Protein AF-A0A9X8DNE3-F1 (afdb_monomer_lite)

Radius of gyration: 18.2 Å; chains: 1; bounding box: 49×38×52 Å

Structure (mmCIF, N/CA/C/O backbone):
data_AF-A0A9X8DNE3-F1
#
_entry.id   AF-A0A9X8DNE3-F1
#
loop_
_atom_site.group_PDB
_atom_site.id
_atom_site.type_symbol
_atom_site.label_atom_id
_atom_site.label_alt_id
_atom_site.label_comp_id
_atom_site.label_asym_id
_atom_site.label_entity_id
_atom_site.label_seq_id
_atom_site.pdbx_PDB_ins_code
_atom_site.Cartn_x
_atom_site.Cartn_y
_atom_site.Cartn_z
_atom_site.occupancy
_atom_site.B_iso_or_equiv
_atom_site.auth_seq_id
_atom_site.auth_comp_id
_atom_site.auth_asym_id
_atom_site.auth_atom_id
_atom_site.pdbx_PDB_model_num
ATOM 1 N N . VAL A 1 1 ? -5.913 17.446 -11.482 1.00 66.31 1 VAL A N 1
ATOM 2 C CA . VAL A 1 1 ? -5.127 16.359 -10.840 1.00 66.31 1 VAL A CA 1
ATOM 3 C C . VAL A 1 1 ? -5.910 15.050 -10.758 1.00 66.31 1 VAL A C 1
ATOM 5 O O . VAL A 1 1 ? -5.464 14.091 -11.366 1.00 66.31 1 VAL A O 1
ATOM 8 N N . LEU A 1 2 ? -7.081 14.999 -10.104 1.00 74.38 2 LEU A N 1
ATOM 9 C CA . LEU A 1 2 ? -7.870 13.758 -9.966 1.00 74.38 2 LEU A CA 1
ATOM 10 C C . LEU A 1 2 ? -8.196 13.080 -11.309 1.00 74.38 2 LEU A C 1
ATOM 12 O O . LEU A 1 2 ? -7.951 11.890 -11.461 1.00 74.38 2 LEU A O 1
ATOM 16 N N . GLN A 1 3 ? -8.652 13.849 -12.305 1.00 81.31 3 GLN A N 1
ATOM 17 C CA . GLN A 1 3 ? -8.943 13.315 -13.639 1.00 81.31 3 GLN A CA 1
ATOM 18 C C . GLN A 1 3 ? -7.704 12.712 -14.315 1.00 81.31 3 GLN A C 1
ATOM 20 O O . GLN A 1 3 ? -7.790 11.637 -14.887 1.00 81.31 3 GLN A O 1
ATOM 25 N N . ALA A 1 4 ? -6.541 13.361 -14.197 1.00 79.94 4 ALA A N 1
ATOM 26 C CA . ALA A 1 4 ? -5.297 12.859 -14.779 1.00 79.94 4 ALA A CA 1
ATOM 27 C C . ALA A 1 4 ? -4.861 11.533 -14.138 1.00 79.94 4 ALA A C 1
ATOM 29 O O . ALA A 1 4 ? -4.461 10.617 -14.846 1.00 79.94 4 ALA A O 1
ATOM 30 N N . VAL A 1 5 ? -4.990 11.403 -12.813 1.00 80.38 5 VAL A N 1
ATOM 31 C CA . VAL A 1 5 ? -4.679 10.150 -12.107 1.00 80.38 5 VAL A CA 1
ATOM 32 C C . VAL A 1 5 ? -5.669 9.045 -12.463 1.00 80.38 5 VAL A C 1
ATOM 34 O O . VAL A 1 5 ? -5.252 7.909 -12.650 1.00 80.38 5 VAL A O 1
ATOM 37 N N . LYS A 1 6 ? -6.955 9.362 -12.612 1.00 84.31 6 LYS A N 1
ATOM 38 C CA . LYS A 1 6 ? -7.968 8.388 -13.029 1.00 84.31 6 LYS A CA 1
ATOM 39 C C . LYS A 1 6 ? -7.754 7.914 -14.466 1.00 84.31 6 LYS A C 1
ATOM 41 O O . LYS A 1 6 ? -7.820 6.721 -14.742 1.00 84.31 6 LYS A O 1
ATOM 46 N N . THR A 1 7 ? -7.437 8.831 -15.378 1.00 85.62 7 THR A N 1
ATOM 47 C CA . THR A 1 7 ? -7.026 8.471 -16.739 1.00 85.62 7 THR A CA 1
ATOM 48 C C . THR A 1 7 ? -5.784 7.589 -16.699 1.00 85.62 7 THR A C 1
ATOM 50 O O . THR A 1 7 ? -5.760 6.558 -17.357 1.00 85.62 7 THR A O 1
ATOM 53 N N . LEU A 1 8 ? -4.792 7.933 -15.873 1.00 85.62 8 LEU A N 1
ATOM 54 C CA . LEU A 1 8 ? -3.596 7.116 -15.695 1.00 85.62 8 LEU A CA 1
ATOM 55 C C . LEU A 1 8 ? -3.926 5.714 -15.158 1.00 85.62 8 LEU A C 1
ATOM 57 O O . LEU A 1 8 ? -3.386 4.742 -15.672 1.00 85.62 8 LEU A O 1
ATOM 61 N N . GLU A 1 9 ? -4.830 5.590 -14.180 1.00 87.62 9 GLU A N 1
ATOM 62 C CA . GLU A 1 9 ? -5.324 4.301 -13.671 1.00 87.62 9 GLU A CA 1
ATOM 63 C C . GLU A 1 9 ? -5.894 3.439 -14.798 1.00 87.62 9 GLU A C 1
ATOM 65 O O . GLU A 1 9 ? -5.506 2.281 -14.951 1.00 87.62 9 GLU A O 1
ATOM 70 N N . ILE A 1 10 ? -6.772 4.012 -15.621 1.00 86.94 10 ILE A N 1
ATOM 71 C CA . ILE A 1 10 ? -7.394 3.309 -16.745 1.00 86.94 10 ILE A CA 1
ATOM 72 C C . ILE A 1 10 ? -6.338 2.927 -17.791 1.00 86.94 10 ILE A C 1
ATOM 74 O O . ILE A 1 10 ? -6.278 1.770 -18.202 1.00 86.94 10 ILE A O 1
ATOM 78 N N . CYS A 1 11 ? -5.461 3.855 -18.180 1.00 85.50 11 CYS A N 1
ATOM 79 C CA . CYS A 1 11 ? -4.417 3.605 -19.175 1.00 85.50 11 CYS A CA 1
ATOM 80 C C . CYS A 1 11 ? -3.454 2.494 -18.733 1.00 85.50 11 CYS A C 1
ATOM 82 O O . CYS A 1 11 ? -3.156 1.593 -19.513 1.00 85.50 11 CYS A O 1
ATOM 84 N N . VAL A 1 12 ? -3.028 2.510 -17.467 1.00 86.56 12 VAL A N 1
ATOM 85 C CA . VAL A 1 12 ? -2.162 1.482 -16.866 1.00 86.56 12 VAL A CA 1
ATOM 86 C C . VAL A 1 12 ? -2.859 0.120 -16.798 1.00 86.56 12 VAL A C 1
ATOM 88 O O . VAL A 1 12 ? -2.196 -0.913 -16.867 1.00 86.56 12 VAL A O 1
ATOM 91 N N . ARG A 1 13 ? -4.188 0.081 -16.677 1.00 85.12 13 ARG A N 1
ATOM 92 C CA . ARG A 1 13 ? -4.953 -1.174 -16.690 1.00 85.12 13 ARG A CA 1
ATOM 93 C C . ARG A 1 13 ? -5.127 -1.759 -18.089 1.00 85.12 13 ARG A C 1
ATOM 95 O O . ARG A 1 13 ? -5.178 -2.978 -18.211 1.00 85.12 13 ARG A O 1
ATOM 102 N N . VAL A 1 14 ? -5.243 -0.915 -19.114 1.00 87.06 14 VAL A N 1
ATOM 103 C CA . VAL A 1 14 ? -5.630 -1.339 -20.471 1.00 87.06 14 VAL A CA 1
ATOM 104 C C . VAL A 1 14 ? -4.428 -1.501 -21.412 1.00 87.06 14 VAL A C 1
ATOM 106 O O . VAL A 1 14 ? -4.430 -2.416 -22.228 1.00 87.06 14 VAL A O 1
ATOM 109 N N . SER A 1 15 ? -3.380 -0.677 -21.296 1.00 86.12 15 SER A N 1
ATOM 110 C CA . SER A 1 15 ? -2.202 -0.711 -22.185 1.00 86.12 15 SER A CA 1
ATOM 111 C C . SER A 1 15 ? -0.964 -1.282 -21.486 1.00 86.12 15 SER A C 1
ATOM 113 O O . SER A 1 15 ? -0.666 -0.968 -20.332 1.00 86.12 15 SER A O 1
ATOM 115 N N . LYS A 1 16 ? -0.207 -2.138 -22.184 1.00 82.31 16 LYS A N 1
ATOM 116 C CA . LYS A 1 16 ? 1.077 -2.672 -21.693 1.00 82.31 16 LYS A CA 1
ATOM 117 C C . LYS A 1 16 ? 2.208 -1.656 -21.849 1.00 82.31 16 LYS A C 1
ATOM 119 O O . LYS A 1 16 ? 3.044 -1.537 -20.960 1.00 82.31 16 LYS A O 1
ATOM 124 N N . GLU A 1 17 ? 2.194 -0.890 -22.926 1.00 82.06 17 GLU A N 1
ATOM 125 C CA . GLU A 1 17 ? 3.174 0.144 -23.256 1.00 82.06 17 GLU A CA 1
ATOM 126 C C . GLU A 1 17 ? 3.125 1.263 -22.213 1.00 82.06 17 GLU A C 1
ATOM 128 O O . GLU A 1 17 ? 4.145 1.616 -21.626 1.00 82.06 17 GLU A O 1
ATOM 133 N N . CYS A 1 18 ? 1.914 1.729 -21.878 1.00 82.00 18 CYS A N 1
ATOM 134 C CA . CYS A 1 18 ? 1.711 2.726 -20.830 1.00 82.00 18 CYS A CA 1
ATOM 135 C C . CYS A 1 18 ? 2.259 2.247 -19.476 1.00 82.00 18 CYS A C 1
ATOM 137 O O . CYS A 1 18 ? 2.862 3.030 -18.744 1.00 82.00 18 CYS A O 1
ATOM 139 N N . ARG A 1 19 ? 2.115 0.953 -19.151 1.00 82.62 19 ARG A N 1
ATOM 140 C CA . ARG A 1 19 ? 2.684 0.371 -17.924 1.00 82.62 19 ARG A CA 1
ATOM 141 C C . ARG A 1 19 ? 4.206 0.437 -17.897 1.00 82.62 19 ARG A C 1
ATOM 143 O O . ARG A 1 19 ? 4.762 0.855 -16.882 1.00 82.62 19 ARG A O 1
ATOM 150 N N . VAL A 1 20 ? 4.860 0.002 -18.974 1.00 78.50 20 VAL A N 1
ATOM 151 C CA . VAL A 1 20 ? 6.329 -0.019 -19.080 1.00 78.50 20 VAL A CA 1
ATOM 152 C C . VAL A 1 20 ? 6.883 1.395 -18.936 1.00 78.50 20 VAL A C 1
ATOM 154 O O . VAL A 1 20 ? 7.758 1.627 -18.103 1.00 78.50 20 VAL A O 1
ATOM 157 N N . GLU A 1 21 ? 6.293 2.352 -19.648 1.00 81.25 21 GLU A N 1
ATOM 158 C CA . GLU A 1 21 ? 6.707 3.753 -19.604 1.00 81.25 21 GLU A CA 1
ATOM 159 C C . GLU A 1 21 ? 6.490 4.365 -18.207 1.00 81.25 21 GLU A C 1
ATOM 161 O O . GLU A 1 21 ? 7.374 5.007 -17.640 1.00 81.25 21 GLU A O 1
ATOM 166 N N . CYS A 1 22 ? 5.343 4.094 -17.571 1.00 80.00 22 CYS A N 1
ATOM 167 C CA . CYS A 1 22 ? 5.066 4.565 -16.209 1.00 80.00 22 CYS A CA 1
ATOM 168 C C . CYS A 1 22 ? 6.058 4.027 -15.170 1.00 80.00 22 CYS A C 1
ATOM 170 O O . CYS A 1 22 ? 6.394 4.737 -14.214 1.00 80.00 22 CYS A O 1
ATOM 172 N N . LEU A 1 23 ? 6.496 2.772 -15.327 1.00 76.06 23 LEU A N 1
ATOM 173 C CA . LEU A 1 23 ? 7.516 2.164 -14.473 1.00 76.06 23 LEU A CA 1
ATOM 174 C C . LEU A 1 23 ? 8.876 2.828 -14.682 1.00 76.06 23 LEU A C 1
ATOM 176 O O . LEU A 1 23 ? 9.518 3.181 -13.691 1.00 76.06 23 LEU A O 1
ATOM 180 N N . ALA A 1 24 ? 9.277 3.043 -15.938 1.00 74.44 24 ALA A N 1
ATOM 181 C CA . ALA A 1 24 ? 10.542 3.687 -16.287 1.00 74.44 24 ALA A CA 1
ATOM 182 C C . ALA A 1 24 ? 10.665 5.084 -15.651 1.00 74.44 24 ALA A C 1
ATOM 184 O O . ALA A 1 24 ? 11.682 5.405 -15.039 1.00 74.44 24 ALA A O 1
ATOM 185 N N . HIS A 1 25 ? 9.585 5.872 -15.677 1.00 77.69 25 HIS A N 1
ATOM 186 C CA . HIS A 1 25 ? 9.569 7.243 -15.144 1.00 77.69 25 HIS A CA 1
ATOM 187 C C . HIS A 1 25 ? 9.242 7.362 -13.651 1.00 77.69 25 HIS A C 1
ATOM 189 O O . HIS A 1 25 ? 9.134 8.472 -13.129 1.00 77.69 25 HIS A O 1
ATOM 195 N N . ARG A 1 26 ? 9.045 6.249 -12.928 1.00 74.31 26 ARG A N 1
ATOM 196 C CA . ARG A 1 26 ? 8.699 6.245 -11.487 1.00 74.31 26 ARG A CA 1
ATOM 197 C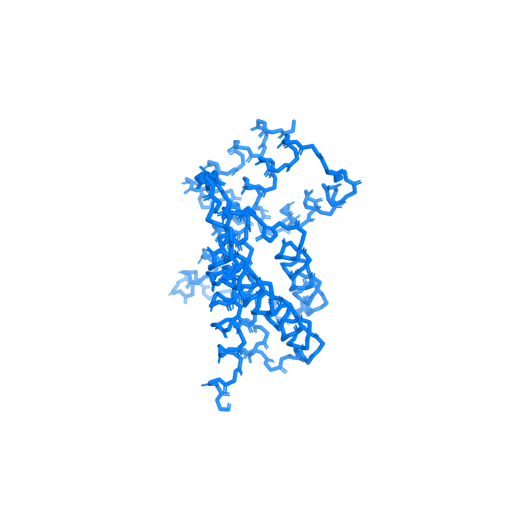 C . ARG A 1 26 ? 7.497 7.148 -11.141 1.00 74.31 26 ARG A C 1
ATOM 199 O O . ARG A 1 26 ? 7.398 7.666 -10.022 1.00 74.31 26 ARG A O 1
ATOM 206 N N . VAL A 1 27 ? 6.558 7.308 -12.080 1.00 74.94 27 VAL A N 1
ATOM 207 C CA . VAL A 1 27 ? 5.431 8.261 -12.008 1.00 74.94 27 VAL A CA 1
ATOM 208 C C . VAL A 1 27 ? 4.630 8.149 -10.703 1.00 74.94 27 VAL A C 1
ATOM 210 O O . VAL A 1 27 ? 4.399 9.178 -10.060 1.00 74.94 27 VAL A O 1
ATOM 213 N N . PRO A 1 28 ? 4.256 6.947 -10.218 1.00 68.75 28 PRO A N 1
ATOM 214 C CA . PRO A 1 28 ? 3.467 6.845 -8.992 1.00 68.75 28 PRO A CA 1
ATOM 215 C C . PRO A 1 28 ? 4.208 7.356 -7.749 1.00 68.75 28 PRO A C 1
ATOM 217 O O . PRO A 1 28 ? 3.592 7.967 -6.876 1.00 68.75 28 PRO A O 1
ATOM 220 N N . ARG A 1 29 ? 5.536 7.169 -7.675 1.00 71.44 29 ARG A N 1
ATOM 221 C CA . ARG A 1 29 ? 6.368 7.642 -6.552 1.00 71.44 29 ARG A CA 1
ATOM 222 C C . ARG A 1 29 ? 6.457 9.168 -6.537 1.00 71.44 29 ARG A C 1
ATOM 224 O O . ARG A 1 29 ? 6.373 9.768 -5.466 1.00 71.44 29 ARG A O 1
ATOM 231 N N . LEU A 1 30 ? 6.575 9.797 -7.708 1.00 72.06 30 LEU A N 1
ATOM 232 C CA . LEU A 1 30 ? 6.595 11.258 -7.856 1.00 72.06 30 LEU A CA 1
ATOM 233 C C . LEU A 1 30 ? 5.256 11.894 -7.457 1.00 72.06 30 LEU A C 1
ATOM 235 O O . LEU A 1 30 ? 5.220 12.848 -6.672 1.00 72.06 30 LEU A O 1
ATOM 239 N N . LEU A 1 31 ? 4.149 11.321 -7.939 1.00 72.31 31 LEU A N 1
ATOM 240 C CA . LEU A 1 31 ? 2.802 11.783 -7.598 1.00 72.31 31 LEU A CA 1
ATOM 241 C C . LEU A 1 31 ? 2.543 11.638 -6.098 1.00 72.31 31 LEU A C 1
ATOM 243 O O . LEU A 1 31 ? 2.092 12.581 -5.448 1.00 72.31 31 LEU A O 1
ATOM 247 N N . TYR A 1 32 ? 2.918 10.495 -5.524 1.00 71.31 32 TYR A N 1
ATOM 248 C CA . TYR A 1 32 ? 2.758 10.255 -4.099 1.00 71.31 32 TYR A CA 1
ATOM 249 C C . TYR A 1 32 ? 3.586 11.225 -3.238 1.00 71.31 32 TYR A C 1
ATOM 251 O O . TYR A 1 32 ? 3.043 11.815 -2.301 1.00 71.31 32 TYR A O 1
ATOM 259 N N . LYS A 1 33 ? 4.888 11.418 -3.524 1.00 70.00 33 LYS A N 1
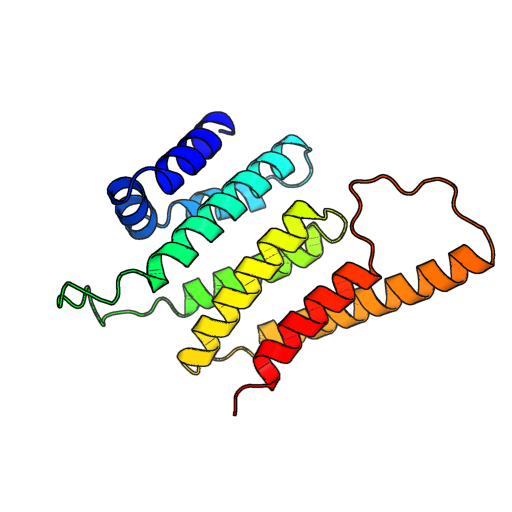ATOM 260 C CA . LYS A 1 33 ? 5.754 12.334 -2.742 1.00 70.00 33 LYS A CA 1
ATOM 261 C C . LYS A 1 33 ? 5.178 13.751 -2.710 1.00 70.00 33 LYS A C 1
ATOM 263 O O . LYS A 1 33 ? 5.256 14.425 -1.683 1.00 70.00 33 LYS A O 1
ATOM 268 N N . THR A 1 34 ? 4.555 14.168 -3.807 1.00 68.56 34 THR A N 1
ATOM 269 C CA . THR A 1 34 ? 3.861 15.454 -3.902 1.00 68.56 34 THR A CA 1
ATOM 270 C C . THR A 1 34 ? 2.616 15.485 -3.014 1.00 68.56 34 THR A C 1
ATOM 272 O O . THR A 1 34 ? 2.424 16.439 -2.270 1.00 68.56 34 THR A O 1
ATOM 275 N N . ILE A 1 35 ? 1.803 14.427 -3.014 1.00 67.19 35 ILE A N 1
ATOM 276 C CA . ILE A 1 35 ? 0.530 14.381 -2.272 1.00 67.19 35 ILE A CA 1
ATOM 277 C C . ILE A 1 35 ? 0.720 14.237 -0.766 1.00 67.19 35 ILE A C 1
ATOM 279 O O . ILE A 1 35 ? -0.046 14.832 -0.012 1.00 67.19 35 ILE A O 1
ATOM 283 N N . ARG A 1 36 ? 1.764 13.537 -0.303 1.00 65.56 36 ARG A N 1
ATOM 284 C CA . ARG A 1 36 ? 2.091 13.434 1.133 1.00 65.56 36 ARG A CA 1
ATOM 285 C C . ARG A 1 36 ? 2.225 14.810 1.807 1.00 65.56 36 ARG A C 1
ATOM 287 O O . ARG A 1 36 ? 1.959 14.926 3.000 1.00 65.56 36 ARG A O 1
ATOM 294 N N . LYS A 1 37 ? 2.602 15.851 1.053 1.00 65.56 37 LYS A N 1
ATOM 295 C CA . LYS A 1 37 ? 2.696 17.235 1.548 1.00 65.56 37 LYS A CA 1
ATOM 296 C C . LYS A 1 37 ? 1.331 17.910 1.756 1.00 65.56 37 LYS A C 1
ATOM 298 O O . LYS A 1 37 ? 1.243 18.845 2.543 1.00 65.56 37 LYS A O 1
ATOM 303 N N . TYR A 1 38 ? 0.266 17.430 1.113 1.00 57.81 38 TYR A N 1
ATOM 304 C CA . TYR A 1 38 ? -1.073 18.028 1.129 1.00 57.81 38 TYR A CA 1
ATOM 305 C C . TYR A 1 38 ? -2.065 17.100 1.833 1.00 57.81 38 TYR A C 1
ATOM 307 O O . TYR A 1 38 ? -2.910 16.454 1.216 1.00 57.81 38 TYR A O 1
ATOM 315 N N . ASN A 1 39 ? -1.948 16.993 3.154 1.00 58.09 39 ASN A N 1
ATOM 316 C CA . ASN A 1 39 ? -2.727 16.031 3.930 1.00 58.09 39 ASN A CA 1
ATOM 317 C C . ASN A 1 39 ? -4.013 16.663 4.497 1.00 58.09 39 ASN A C 1
ATOM 319 O O . ASN A 1 39 ? -3.975 17.806 4.942 1.00 58.09 39 ASN A O 1
ATOM 323 N N . ARG A 1 40 ? -5.112 15.882 4.552 1.00 58.88 40 ARG A N 1
ATOM 324 C CA . ARG A 1 40 ? -6.383 16.107 5.309 1.00 58.88 40 ARG A CA 1
ATOM 325 C C . ARG A 1 40 ? -7.670 16.510 4.563 1.00 58.88 40 ARG A C 1
ATOM 327 O O . ARG A 1 40 ? -8.666 16.757 5.231 1.00 58.88 40 ARG A O 1
ATOM 334 N N . SER A 1 41 ? -7.734 16.520 3.227 1.00 69.38 41 SER A N 1
ATOM 335 C CA . SER A 1 41 ? -9.024 16.731 2.528 1.00 69.38 41 SER A CA 1
ATOM 336 C C . SER A 1 41 ? -9.602 15.421 1.985 1.00 69.38 41 SER A C 1
ATOM 338 O O . SER A 1 41 ? -8.854 14.516 1.603 1.00 69.38 41 SER A O 1
ATOM 340 N N . ARG A 1 42 ? -10.935 15.327 1.884 1.00 66.62 42 ARG A N 1
ATOM 341 C CA . ARG A 1 42 ? -11.623 14.188 1.245 1.00 66.62 42 ARG A CA 1
ATOM 342 C C . ARG A 1 42 ? -11.121 13.943 -0.186 1.00 66.62 42 ARG A C 1
ATOM 344 O O . ARG A 1 42 ? -10.846 12.805 -0.550 1.00 66.62 42 ARG A O 1
ATOM 351 N N . ARG A 1 43 ? -10.872 15.017 -0.949 1.00 69.81 43 ARG A N 1
ATOM 352 C CA . ARG A 1 43 ? -10.312 14.953 -2.313 1.00 69.81 43 ARG A CA 1
ATOM 353 C C . ARG A 1 43 ? -8.910 14.335 -2.347 1.00 69.81 43 ARG A C 1
ATOM 355 O O . ARG A 1 43 ? -8.569 13.645 -3.302 1.00 69.81 43 ARG A O 1
ATOM 362 N N . HIS A 1 44 ? -8.103 14.549 -1.306 1.00 76.75 44 HIS A N 1
ATOM 363 C CA . HIS A 1 44 ? -6.782 13.921 -1.200 1.00 76.75 44 HIS A CA 1
ATOM 364 C C . HIS A 1 44 ? -6.892 12.412 -0.940 1.00 76.75 44 HIS A C 1
ATOM 366 O O . HIS A 1 44 ? -6.085 11.655 -1.465 1.00 76.75 44 HIS A O 1
ATOM 372 N N . SER A 1 45 ? -7.917 11.959 -0.209 1.00 77.19 45 SER A N 1
ATOM 373 C CA . SER A 1 45 ? -8.145 10.527 0.052 1.00 77.19 45 SER A CA 1
ATOM 374 C C . SER A 1 45 ? -8.562 9.763 -1.209 1.00 77.19 45 SER A C 1
ATOM 376 O O . SER A 1 45 ? -8.034 8.688 -1.478 1.00 77.19 45 SER A O 1
ATOM 378 N N . GLU A 1 46 ? -9.446 10.339 -2.029 1.00 82.12 46 GLU A N 1
ATOM 379 C CA . GLU A 1 46 ? -9.832 9.769 -3.332 1.00 82.12 46 GLU A CA 1
ATOM 380 C C . GLU A 1 46 ? -8.641 9.704 -4.300 1.00 82.12 46 GLU A C 1
ATOM 382 O O . GLU A 1 46 ? -8.424 8.698 -4.975 1.00 82.12 46 GLU A O 1
ATOM 387 N N . LEU A 1 47 ? -7.814 10.752 -4.320 1.00 82.31 47 LEU A N 1
ATOM 388 C CA . LEU A 1 47 ? -6.592 10.783 -5.118 1.00 82.31 47 LEU A CA 1
ATOM 389 C C . LEU A 1 47 ? -5.582 9.714 -4.672 1.00 82.31 47 LEU A C 1
ATOM 391 O O . LEU A 1 47 ? -4.994 9.030 -5.509 1.00 82.31 47 LEU A O 1
ATOM 395 N N . LEU A 1 48 ? -5.401 9.551 -3.357 1.00 84.75 48 LEU A N 1
ATOM 396 C CA . LEU A 1 48 ? -4.547 8.511 -2.783 1.00 84.75 48 LEU A CA 1
ATOM 397 C C . LEU A 1 48 ? -5.056 7.115 -3.143 1.00 84.75 48 LEU A C 1
ATOM 399 O O . LEU A 1 48 ? -4.256 6.271 -3.531 1.00 84.75 48 LEU A O 1
ATOM 403 N N . HIS A 1 49 ? -6.367 6.882 -3.087 1.00 87.25 49 HIS A N 1
ATOM 404 C CA . HIS A 1 49 ? -6.964 5.606 -3.476 1.00 87.25 49 HIS A CA 1
ATOM 405 C C . HIS A 1 49 ? -6.603 5.233 -4.920 1.00 87.25 49 HIS A C 1
ATOM 407 O O . HIS A 1 49 ? -6.068 4.152 -5.169 1.00 87.25 49 HIS A O 1
ATOM 413 N N . GLN A 1 50 ? -6.817 6.161 -5.855 1.00 86.06 50 GLN A N 1
ATOM 414 C CA . GLN A 1 50 ? -6.534 5.959 -7.277 1.00 86.06 50 GLN A CA 1
ATOM 415 C C . GLN A 1 50 ? -5.040 5.714 -7.538 1.00 86.06 50 GLN A C 1
ATOM 417 O O . GLN A 1 50 ? -4.669 4.846 -8.326 1.00 86.06 50 GLN A O 1
ATOM 422 N N . LEU A 1 51 ? -4.154 6.402 -6.813 1.00 85.81 51 LEU A N 1
ATOM 423 C CA . LEU A 1 51 ? -2.714 6.154 -6.911 1.00 85.81 51 LEU A CA 1
ATOM 424 C C . LEU A 1 51 ? -2.291 4.804 -6.345 1.00 85.81 51 LEU A C 1
ATOM 426 O O . LEU A 1 51 ? -1.459 4.130 -6.950 1.00 85.81 51 LEU A O 1
ATOM 430 N N . LEU A 1 52 ? -2.850 4.383 -5.209 1.00 86.56 52 LEU A N 1
ATOM 431 C CA . LEU A 1 52 ? -2.557 3.065 -4.649 1.00 86.56 52 LEU A CA 1
ATOM 432 C C . LEU A 1 52 ? -3.017 1.951 -5.603 1.00 86.56 52 LEU A C 1
ATOM 434 O O . LEU A 1 52 ? -2.330 0.936 -5.728 1.00 86.56 52 LEU A O 1
ATOM 438 N N . GLN A 1 53 ? -4.124 2.154 -6.325 1.00 87.25 53 GLN A N 1
ATOM 439 C CA . GLN A 1 53 ? -4.553 1.251 -7.396 1.00 87.25 53 GLN A CA 1
ATOM 440 C C . GLN A 1 53 ? -3.527 1.201 -8.532 1.00 87.25 53 GLN A C 1
ATOM 442 O O . GLN A 1 53 ? -3.086 0.106 -8.879 1.00 87.25 53 GLN A O 1
ATOM 447 N N . VAL A 1 54 ? -3.076 2.350 -9.053 1.00 86.88 54 VAL A N 1
ATOM 448 C CA . VAL A 1 54 ? -2.009 2.415 -10.074 1.00 86.88 54 VAL A CA 1
ATOM 449 C C . VAL A 1 54 ? -0.758 1.656 -9.610 1.00 86.88 54 VAL A C 1
ATOM 451 O O . VAL A 1 54 ? -0.262 0.787 -10.327 1.00 86.88 54 VAL A O 1
ATOM 454 N N . CYS A 1 55 ? -0.281 1.909 -8.386 1.00 84.50 55 CYS A N 1
ATOM 455 C CA . CYS A 1 55 ? 0.869 1.211 -7.801 1.00 84.50 55 CYS A CA 1
ATOM 456 C C . CYS A 1 55 ? 0.660 -0.309 -7.740 1.00 84.50 55 CYS A C 1
ATOM 458 O O . CYS A 1 55 ? 1.572 -1.085 -8.040 1.00 84.50 55 CYS A O 1
ATOM 460 N N . LEU A 1 56 ? -0.536 -0.760 -7.356 1.00 84.81 56 LEU A N 1
ATOM 461 C CA . LEU A 1 56 ? -0.855 -2.184 -7.309 1.00 84.81 56 LEU A CA 1
ATOM 462 C C . LEU A 1 56 ? -0.869 -2.810 -8.701 1.00 84.81 56 LEU A C 1
ATOM 464 O O . LEU A 1 56 ? -0.345 -3.907 -8.869 1.00 84.81 56 LEU A O 1
ATOM 468 N N . TYR A 1 57 ? -1.417 -2.143 -9.711 1.00 82.50 57 TYR A N 1
ATOM 469 C CA . TYR A 1 57 ? -1.401 -2.681 -11.072 1.00 82.50 57 TYR A CA 1
ATOM 470 C C . TYR A 1 57 ? 0.022 -2.798 -11.624 1.00 82.50 57 TYR A C 1
ATOM 472 O O . TYR A 1 57 ? 0.407 -3.864 -12.109 1.00 82.50 57 TYR A O 1
ATOM 480 N N . LEU A 1 58 ? 0.835 -1.755 -11.459 1.00 80.31 58 LEU A N 1
ATOM 481 C CA . LEU A 1 58 ? 2.221 -1.747 -11.932 1.00 80.31 58 LEU A CA 1
ATOM 482 C C . LEU A 1 58 ? 3.087 -2.798 -11.221 1.00 80.31 58 LEU A C 1
ATOM 484 O O . LEU A 1 58 ? 3.898 -3.465 -11.861 1.00 80.31 58 LEU A O 1
ATOM 488 N N . THR A 1 59 ? 2.877 -3.016 -9.919 1.00 73.31 59 THR A N 1
ATOM 489 C CA . THR A 1 59 ? 3.599 -4.061 -9.171 1.00 73.31 59 THR A CA 1
ATOM 490 C C . THR A 1 59 ? 3.126 -5.482 -9.494 1.00 73.31 59 THR A C 1
ATOM 492 O O . THR A 1 59 ? 3.931 -6.401 -9.393 1.00 73.31 59 THR A O 1
ATOM 495 N N . SER A 1 60 ? 1.868 -5.692 -9.910 1.00 70.38 60 SER A N 1
ATOM 496 C CA . SER A 1 60 ? 1.392 -7.013 -10.373 1.00 70.38 60 SER A CA 1
ATOM 497 C C . SER A 1 60 ? 2.044 -7.407 -11.699 1.00 70.38 60 SER A C 1
ATOM 499 O O . SER A 1 60 ? 2.490 -8.536 -11.862 1.00 70.38 60 SER A O 1
ATOM 501 N N . SER A 1 61 ? 2.136 -6.455 -12.633 1.00 58.28 61 SER A N 1
ATOM 502 C CA . SER A 1 61 ? 2.638 -6.692 -13.991 1.00 58.28 61 SER A CA 1
ATOM 503 C C . SER A 1 61 ? 4.110 -7.107 -14.042 1.00 58.28 61 SER A C 1
ATOM 505 O O . SER A 1 61 ? 4.537 -7.708 -15.025 1.00 58.28 61 SER A O 1
ATOM 507 N N . ARG A 1 62 ? 4.896 -6.782 -13.009 1.00 56.22 62 ARG A N 1
ATOM 508 C CA . ARG A 1 62 ? 6.312 -7.161 -12.931 1.00 56.22 62 ARG A CA 1
ATOM 509 C C . ARG A 1 62 ? 6.505 -8.679 -12.791 1.00 56.22 62 ARG A C 1
ATOM 511 O O . ARG A 1 62 ? 7.561 -9.169 -13.161 1.00 56.22 62 ARG A O 1
ATOM 518 N N . GLY A 1 63 ? 5.499 -9.408 -12.296 1.00 47.41 63 GLY A N 1
ATOM 519 C CA . GLY A 1 63 ? 5.548 -10.867 -12.129 1.00 47.41 63 GLY A CA 1
ATOM 520 C C . GLY A 1 63 ? 5.213 -11.685 -13.384 1.00 47.41 63 GLY A C 1
ATOM 521 O O . GLY A 1 63 ? 5.579 -12.850 -13.446 1.00 47.41 63 GLY A O 1
ATOM 522 N N . GLU A 1 64 ? 4.547 -11.100 -14.386 1.00 43.22 64 GLU A N 1
ATOM 523 C CA . GLU A 1 64 ? 4.168 -11.799 -15.633 1.00 43.22 64 GLU A CA 1
ATOM 524 C C . GLU A 1 64 ? 5.219 -11.660 -16.749 1.00 43.22 64 GLU A C 1
ATOM 526 O O . GLU A 1 64 ? 5.199 -12.396 -17.732 1.00 43.22 64 GLU A O 1
ATOM 531 N N . ALA A 1 65 ? 6.156 -10.718 -16.617 1.00 42.62 65 ALA A N 1
ATOM 532 C CA . ALA A 1 65 ? 7.127 -10.390 -17.661 1.00 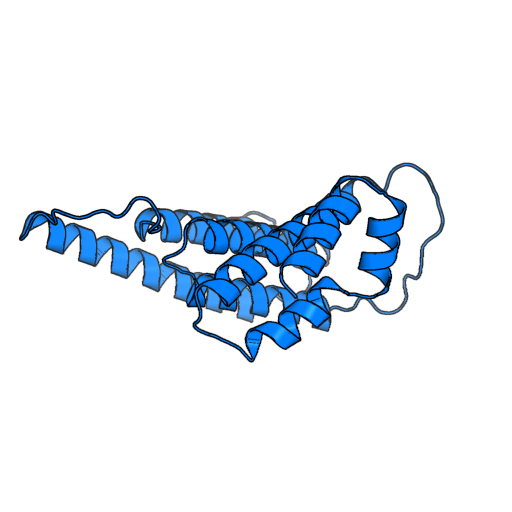42.62 65 ALA A CA 1
ATOM 533 C C . ALA A 1 65 ? 8.348 -11.333 -17.723 1.00 42.62 65 ALA A C 1
ATOM 535 O O . ALA A 1 65 ? 9.270 -11.073 -18.489 1.00 42.62 65 ALA A O 1
ATOM 536 N N . THR A 1 66 ? 8.375 -12.422 -16.950 1.00 38.88 66 THR A N 1
ATOM 537 C CA . THR A 1 66 ? 9.543 -13.314 -16.835 1.00 38.88 66 THR A CA 1
ATOM 538 C C . THR A 1 66 ? 9.551 -14.523 -17.773 1.00 38.88 66 THR A C 1
ATOM 540 O O . THR A 1 66 ? 10.441 -15.353 -17.633 1.00 38.88 66 THR A O 1
ATOM 543 N N . THR A 1 67 ? 8.625 -14.652 -18.734 1.00 36.97 67 THR A N 1
ATOM 544 C CA . THR A 1 67 ? 8.582 -15.876 -19.575 1.00 36.97 67 THR A CA 1
ATOM 545 C C . THR A 1 67 ? 9.132 -15.721 -20.994 1.00 36.97 67 THR A C 1
ATOM 547 O O . THR A 1 67 ? 9.584 -16.706 -21.558 1.00 36.97 67 THR A O 1
ATOM 550 N N . THR A 1 68 ? 9.216 -14.528 -21.585 1.00 34.81 68 THR A N 1
ATOM 551 C CA . THR A 1 68 ? 9.795 -14.397 -22.938 1.00 34.81 68 THR A CA 1
ATOM 552 C C . THR A 1 68 ? 10.344 -12.998 -23.168 1.00 34.81 68 THR A C 1
ATOM 554 O O . THR A 1 68 ? 9.584 -12.094 -23.508 1.00 34.81 68 THR A O 1
ATOM 557 N N . MET A 1 69 ? 11.648 -12.832 -22.942 1.00 32.38 69 MET A N 1
ATOM 558 C CA . MET A 1 69 ? 12.589 -11.941 -23.644 1.00 32.38 69 MET A CA 1
ATOM 559 C C . MET A 1 69 ? 13.809 -11.769 -22.739 1.00 32.38 69 MET A C 1
ATOM 561 O O . MET A 1 69 ? 13.839 -10.936 -21.833 1.00 32.38 69 MET A O 1
ATOM 565 N N . SER A 1 70 ? 14.810 -12.605 -22.996 1.00 31.77 70 SER A N 1
ATOM 566 C CA . SER A 1 70 ? 16.169 -12.475 -22.494 1.00 31.77 70 SER A CA 1
ATOM 567 C C . SER A 1 70 ? 16.767 -11.155 -22.977 1.00 31.77 70 SER A C 1
ATOM 569 O O . SER A 1 70 ? 17.423 -11.093 -24.008 1.00 31.77 70 SER A O 1
ATOM 571 N N . THR A 1 71 ? 16.533 -10.093 -22.217 1.00 25.91 71 THR A N 1
ATOM 572 C CA . THR A 1 71 ? 17.416 -8.927 -22.176 1.00 25.91 71 THR A CA 1
ATOM 573 C C . THR A 1 71 ? 17.393 -8.430 -20.737 1.00 25.91 71 THR A C 1
ATOM 575 O O . THR A 1 71 ? 16.351 -7.952 -20.279 1.00 25.91 71 THR A O 1
ATOM 578 N N . PRO A 1 72 ? 18.489 -8.589 -19.978 1.00 34.44 72 PRO A N 1
ATOM 579 C CA . PRO A 1 72 ? 18.583 -8.017 -18.653 1.00 34.44 72 PRO A CA 1
ATOM 580 C C . PRO A 1 72 ? 18.662 -6.509 -18.860 1.00 34.44 72 PRO A C 1
ATOM 582 O O . PRO A 1 72 ? 19.704 -5.980 -19.242 1.00 34.44 72 PRO A O 1
ATOM 585 N N . VAL A 1 73 ? 17.555 -5.799 -18.650 1.00 35.34 73 VAL A N 1
ATOM 586 C CA . VAL A 1 73 ? 17.635 -4.353 -18.448 1.00 35.34 73 VAL A CA 1
ATOM 587 C C . VAL A 1 73 ? 18.305 -4.164 -17.091 1.00 35.34 73 VAL A C 1
ATOM 589 O O . VAL A 1 73 ? 17.651 -4.167 -16.053 1.00 35.34 73 VAL A O 1
ATOM 592 N N . ALA A 1 74 ? 19.634 -4.126 -17.165 1.00 34.41 74 ALA A N 1
ATOM 593 C CA . ALA A 1 74 ? 20.611 -3.731 -16.168 1.00 34.41 74 ALA A CA 1
ATOM 594 C C . ALA A 1 74 ? 20.434 -4.337 -14.766 1.00 34.41 74 ALA A C 1
ATOM 596 O O . ALA A 1 74 ? 19.725 -3.827 -13.901 1.00 34.41 74 ALA A O 1
ATOM 597 N N . ALA A 1 75 ? 21.235 -5.369 -14.509 1.00 39.75 75 ALA A N 1
ATOM 598 C CA . ALA A 1 75 ? 21.830 -5.607 -13.202 1.00 39.75 75 ALA A CA 1
ATOM 599 C C . ALA A 1 75 ? 22.856 -4.495 -12.876 1.00 39.75 75 ALA A C 1
ATOM 601 O O . ALA A 1 75 ? 24.044 -4.768 -12.758 1.00 39.75 75 ALA A O 1
ATOM 602 N N . ASP A 1 76 ? 22.397 -3.245 -12.767 1.00 36.38 76 ASP A N 1
ATOM 603 C CA . ASP A 1 76 ? 23.214 -2.115 -12.320 1.00 36.38 76 ASP A CA 1
ATOM 604 C C . ASP A 1 76 ? 22.335 -1.152 -11.501 1.00 36.38 76 ASP A C 1
ATOM 606 O O . ASP A 1 76 ? 21.418 -0.518 -12.022 1.00 36.38 76 ASP A O 1
ATOM 610 N N . GLY A 1 77 ? 22.539 -1.138 -10.179 1.00 47.19 77 GLY A N 1
ATOM 611 C CA . GLY A 1 77 ? 21.817 -0.277 -9.234 1.00 47.19 77 GLY A CA 1
ATOM 612 C C . GLY A 1 77 ? 20.401 -0.736 -8.858 1.00 47.19 77 GLY A C 1
ATOM 613 O O . GLY A 1 77 ? 19.420 -0.043 -9.138 1.00 47.19 77 GLY A O 1
ATOM 614 N N . GLN A 1 78 ? 20.256 -1.872 -8.160 1.00 62.56 78 GLN A N 1
ATOM 615 C CA . GLN A 1 78 ? 19.014 -2.149 -7.424 1.00 62.56 78 GLN A CA 1
ATOM 616 C C . GLN A 1 78 ? 18.747 -0.966 -6.476 1.00 62.56 78 GLN A C 1
ATOM 618 O O . GLN A 1 78 ? 19.536 -0.712 -5.574 1.00 62.56 78 GLN A O 1
ATOM 623 N N . ASP A 1 79 ? 17.660 -0.217 -6.702 1.00 73.31 79 ASP A N 1
ATOM 624 C CA . ASP A 1 79 ? 17.237 0.927 -5.876 1.00 73.31 79 ASP A CA 1
ATOM 625 C C . ASP A 1 79 ? 16.725 0.432 -4.511 1.00 73.31 79 ASP A C 1
ATOM 627 O O . ASP A 1 79 ? 15.534 0.528 -4.210 1.00 73.31 79 ASP A O 1
ATOM 631 N N . VAL A 1 80 ? 17.614 -0.178 -3.717 1.00 74.81 80 VAL A N 1
ATOM 632 C CA . VAL A 1 80 ? 17.340 -0.722 -2.379 1.00 74.81 80 VAL A CA 1
ATOM 633 C C . VAL A 1 80 ? 16.725 0.367 -1.513 1.00 74.81 80 VAL A C 1
ATOM 635 O O . VAL A 1 80 ? 15.669 0.153 -0.915 1.00 74.81 80 VAL A O 1
ATOM 638 N N . ASP A 1 81 ? 17.319 1.561 -1.545 1.00 76.50 81 ASP A N 1
ATOM 639 C CA . ASP A 1 81 ? 16.831 2.740 -0.836 1.00 76.50 81 ASP A CA 1
ATOM 640 C C . ASP A 1 81 ? 15.417 3.116 -1.279 1.00 76.50 81 ASP A C 1
ATOM 642 O O . ASP A 1 81 ? 14.554 3.398 -0.453 1.00 76.50 81 ASP A O 1
ATOM 646 N N . GLY A 1 82 ? 15.114 3.054 -2.575 1.00 78.88 82 GLY A N 1
ATOM 647 C CA . GLY A 1 82 ? 13.772 3.310 -3.078 1.00 78.88 82 GLY A CA 1
ATOM 648 C C . GLY A 1 82 ? 12.736 2.260 -2.708 1.00 78.88 82 GLY A C 1
ATOM 649 O O . GLY A 1 82 ? 11.574 2.615 -2.475 1.00 78.88 82 GLY A O 1
ATOM 650 N N . VAL A 1 83 ? 13.121 0.986 -2.626 1.00 80.81 83 VAL A N 1
ATOM 651 C CA . VAL A 1 83 ? 12.232 -0.083 -2.153 1.00 80.81 83 VAL A CA 1
ATOM 652 C C . VAL A 1 83 ? 11.993 0.057 -0.645 1.00 80.81 83 VAL A C 1
ATOM 654 O O . VAL A 1 83 ? 10.842 -0.028 -0.210 1.00 80.81 83 VAL A O 1
ATOM 657 N N . ALA A 1 84 ? 13.029 0.369 0.137 1.00 81.31 84 ALA A N 1
ATOM 658 C CA . ALA A 1 84 ? 12.917 0.654 1.566 1.00 81.31 84 ALA A CA 1
ATOM 659 C C . ALA A 1 84 ? 12.067 1.911 1.839 1.00 81.31 84 ALA A C 1
ATOM 661 O O . ALA A 1 84 ? 11.142 1.865 2.650 1.00 81.31 84 ALA A O 1
ATOM 662 N N . GLU A 1 85 ? 12.285 3.006 1.101 1.00 82.56 85 GLU A N 1
ATOM 663 C CA . GLU A 1 85 ? 11.450 4.214 1.161 1.00 82.56 85 GLU A CA 1
ATOM 664 C C . GLU A 1 85 ? 9.985 3.897 0.860 1.00 82.56 85 GLU A C 1
ATOM 666 O O . GLU A 1 85 ? 9.091 4.420 1.526 1.00 82.56 85 GLU A O 1
ATOM 671 N N . SER A 1 86 ? 9.728 3.046 -0.138 1.00 83.88 86 SER A N 1
ATOM 672 C CA . SER A 1 86 ? 8.371 2.625 -0.493 1.00 83.88 86 SER A CA 1
ATOM 673 C C . SER A 1 86 ? 7.730 1.811 0.631 1.00 83.88 86 SER A C 1
ATOM 675 O O . SER A 1 86 ? 6.551 1.991 0.912 1.00 83.88 86 SER A O 1
ATOM 677 N N . LEU A 1 87 ? 8.487 0.955 1.321 1.00 87.44 87 LEU A N 1
ATOM 678 C CA . LEU A 1 87 ? 7.967 0.215 2.469 1.00 87.44 87 LEU A CA 1
ATOM 679 C C . LEU A 1 87 ? 7.582 1.149 3.621 1.00 87.44 87 LEU A C 1
ATOM 681 O O . LEU A 1 87 ? 6.467 1.059 4.137 1.00 87.44 87 LEU A O 1
ATOM 685 N N . GLU A 1 88 ? 8.463 2.083 3.977 1.00 87.12 88 GLU A N 1
ATOM 686 C CA . GLU A 1 88 ? 8.183 3.089 5.008 1.00 87.12 88 GLU A CA 1
ATOM 687 C C . GLU A 1 88 ? 6.943 3.922 4.650 1.00 87.12 88 GLU A C 1
ATOM 689 O O . GLU A 1 88 ? 6.131 4.246 5.518 1.00 87.12 88 GLU A O 1
ATOM 694 N N . LEU A 1 89 ? 6.752 4.196 3.358 1.00 85.56 89 LEU A N 1
ATOM 695 C CA . LEU A 1 89 ? 5.576 4.858 2.811 1.00 85.56 89 LEU A CA 1
ATOM 696 C C . LEU A 1 89 ? 4.279 4.091 3.063 1.00 85.56 89 LEU A C 1
ATOM 698 O O . LEU A 1 89 ? 3.285 4.673 3.495 1.00 85.56 89 LEU A O 1
ATOM 702 N N . TRP A 1 90 ? 4.275 2.789 2.777 1.00 89.81 90 TRP A N 1
ATOM 703 C CA . TRP A 1 90 ? 3.095 1.949 2.957 1.00 89.81 90 TRP A CA 1
ATOM 704 C C . TRP A 1 90 ? 2.748 1.806 4.435 1.00 89.81 90 TRP A C 1
ATOM 706 O O . TRP A 1 90 ? 1.572 1.837 4.787 1.00 89.81 90 TRP A O 1
ATOM 716 N N . ILE A 1 91 ? 3.757 1.734 5.306 1.00 90.81 91 ILE A N 1
ATOM 717 C CA . ILE A 1 91 ? 3.571 1.739 6.761 1.00 90.81 91 ILE A CA 1
ATOM 718 C C . ILE A 1 91 ? 2.979 3.074 7.231 1.00 90.81 91 ILE A C 1
ATOM 720 O O . ILE A 1 91 ? 2.037 3.080 8.026 1.00 90.81 91 ILE A O 1
ATOM 724 N N . ASP A 1 92 ? 3.466 4.203 6.708 1.00 88.12 92 ASP A N 1
ATOM 725 C CA . ASP A 1 92 ? 2.888 5.520 6.997 1.00 88.12 92 ASP A CA 1
ATOM 726 C C . ASP A 1 92 ? 1.421 5.593 6.561 1.00 88.12 92 ASP A C 1
ATOM 728 O O . ASP A 1 92 ? 0.583 6.095 7.309 1.00 88.12 92 ASP A O 1
ATOM 732 N N . MET A 1 93 ? 1.083 5.053 5.387 1.00 87.06 93 MET A N 1
ATOM 733 C CA . MET A 1 93 ? -0.298 5.015 4.899 1.00 87.06 93 MET A CA 1
ATOM 734 C C . MET A 1 93 ? -1.209 4.154 5.769 1.00 87.06 93 MET A C 1
ATOM 736 O O . MET A 1 93 ? -2.325 4.575 6.077 1.00 87.06 93 MET A O 1
ATOM 740 N N . LEU A 1 94 ? -0.735 2.985 6.209 1.00 90.94 94 LEU A N 1
ATOM 741 C CA . LEU A 1 94 ? -1.465 2.132 7.149 1.00 90.94 94 LEU A CA 1
ATOM 742 C C . LEU A 1 94 ? -1.746 2.867 8.464 1.00 90.94 94 LEU A C 1
ATOM 744 O O . LEU A 1 94 ? -2.828 2.733 9.029 1.00 90.94 94 LEU A O 1
ATOM 748 N N . HIS A 1 95 ? -0.798 3.676 8.936 1.00 89.19 95 HIS A N 1
ATOM 749 C CA . HIS A 1 95 ? -0.973 4.454 10.156 1.00 89.19 95 HIS A CA 1
ATOM 750 C C . HIS A 1 95 ? -1.926 5.650 9.958 1.00 89.19 95 HIS A C 1
ATOM 752 O O . HIS A 1 95 ? -2.851 5.843 10.754 1.00 89.19 95 HIS A O 1
ATOM 758 N N . MET A 1 96 ? -1.736 6.441 8.897 1.00 86.44 96 MET A N 1
ATOM 759 C CA . MET A 1 96 ? -2.536 7.642 8.619 1.00 86.44 96 MET A CA 1
ATOM 760 C C . MET A 1 96 ? -3.990 7.313 8.273 1.00 86.44 96 MET A C 1
ATOM 762 O O . MET A 1 96 ? -4.894 8.030 8.692 1.00 86.44 96 MET A O 1
ATOM 766 N N . HIS A 1 97 ? -4.223 6.221 7.543 1.00 86.12 97 HIS A N 1
ATOM 767 C CA . HIS A 1 97 ? -5.543 5.828 7.048 1.00 86.12 97 HIS A CA 1
ATOM 768 C C . HIS A 1 97 ? -6.071 4.555 7.716 1.00 86.12 97 HIS A C 1
ATOM 770 O O . HIS A 1 97 ? -6.816 3.797 7.102 1.00 86.12 97 HIS A O 1
ATOM 776 N N . ARG A 1 98 ? -5.723 4.338 8.991 1.00 85.94 98 ARG A N 1
ATOM 777 C CA . ARG A 1 98 ? -6.134 3.171 9.798 1.00 85.94 98 ARG A CA 1
ATOM 778 C C . ARG A 1 98 ? -7.649 2.957 9.901 1.00 85.94 98 ARG A C 1
ATOM 780 O O . ARG A 1 98 ? -8.090 1.848 10.172 1.00 85.94 98 ARG A O 1
ATOM 787 N N . GLU A 1 99 ? -8.428 4.013 9.690 1.00 84.12 99 GLU A N 1
ATOM 788 C CA . GLU A 1 99 ? -9.893 3.992 9.738 1.00 84.12 99 GLU A CA 1
ATOM 789 C C . GLU A 1 99 ? -10.522 3.828 8.345 1.00 84.12 99 GLU A C 1
ATOM 791 O O . GLU A 1 99 ? -11.692 3.488 8.251 1.00 84.12 99 GLU A O 1
ATOM 796 N N . SER A 1 100 ? -9.773 4.010 7.250 1.00 87.75 100 SER A N 1
ATOM 797 C CA . SER A 1 100 ? -10.296 3.849 5.888 1.00 87.75 100 SER A CA 1
ATOM 798 C C . SER A 1 100 ? -10.067 2.426 5.395 1.00 87.75 100 SER A C 1
ATOM 800 O O . SER A 1 100 ? -8.931 2.034 5.131 1.00 87.75 100 SER A O 1
ATOM 802 N N . THR A 1 101 ? -11.147 1.663 5.209 1.00 89.44 101 THR A N 1
ATOM 803 C CA . THR A 1 101 ? -11.055 0.270 4.735 1.00 89.44 101 THR A CA 1
ATOM 804 C C . THR A 1 101 ? -10.288 0.159 3.417 1.00 89.44 101 THR A C 1
ATOM 806 O O . THR A 1 101 ? -9.384 -0.675 3.300 1.00 89.44 101 THR A O 1
ATOM 809 N N . ASP A 1 102 ? -10.590 1.020 2.447 1.00 89.12 102 ASP A N 1
ATOM 810 C CA . ASP A 1 102 ? -9.991 0.950 1.114 1.00 89.12 102 ASP A CA 1
ATOM 811 C C . ASP A 1 102 ? -8.508 1.318 1.125 1.00 89.12 102 ASP A C 1
ATOM 813 O O . ASP A 1 102 ? -7.669 0.548 0.652 1.00 89.12 102 ASP A O 1
ATOM 817 N N . LEU A 1 103 ? -8.164 2.478 1.694 1.00 89.12 103 LEU A N 1
ATOM 818 C CA . LEU A 1 103 ? -6.781 2.956 1.720 1.00 89.12 103 LEU A CA 1
ATOM 819 C C . LEU A 1 103 ? -5.894 2.025 2.541 1.00 89.12 103 LEU A C 1
ATOM 821 O O . LEU A 1 103 ? -4.774 1.720 2.123 1.00 89.12 103 LEU A O 1
ATOM 825 N N . PHE A 1 104 ? -6.404 1.522 3.665 1.00 91.44 104 PHE A N 1
ATOM 826 C CA . PHE A 1 104 ? -5.679 0.571 4.494 1.00 91.44 104 PHE A CA 1
ATOM 827 C C . PHE A 1 104 ? -5.431 -0.744 3.752 1.00 91.44 104 PHE A C 1
ATOM 829 O O . PHE A 1 104 ? -4.301 -1.229 3.714 1.00 91.44 104 PHE A O 1
ATOM 836 N N . THR A 1 105 ? -6.453 -1.301 3.097 1.00 91.81 105 THR A N 1
ATOM 837 C CA . THR A 1 105 ? -6.331 -2.579 2.379 1.00 91.81 105 THR A CA 1
ATOM 838 C C . THR A 1 105 ? -5.377 -2.471 1.188 1.00 91.81 105 THR A C 1
ATOM 840 O O . THR A 1 105 ? -4.537 -3.351 0.987 1.00 91.81 105 THR A O 1
ATOM 843 N N . LEU A 1 106 ? -5.455 -1.390 0.405 1.00 91.44 106 LEU A N 1
ATOM 844 C CA . LEU A 1 106 ? -4.540 -1.173 -0.721 1.00 91.44 106 LEU A CA 1
ATOM 845 C C . LEU A 1 106 ? -3.091 -0.995 -0.236 1.00 91.44 106 LEU A C 1
ATOM 847 O O . LEU A 1 106 ? -2.178 -1.614 -0.789 1.00 91.44 106 LEU A O 1
ATOM 851 N N . SER A 1 107 ? -2.889 -0.228 0.840 1.00 91.38 107 SER A N 1
ATOM 852 C CA . SER A 1 107 ? -1.568 -0.027 1.453 1.00 91.38 107 SER A CA 1
ATOM 853 C C . SER A 1 107 ? -0.996 -1.329 2.011 1.00 91.38 107 SER A C 1
ATOM 855 O O . SER A 1 107 ? 0.176 -1.623 1.796 1.00 91.38 107 SER A O 1
ATOM 857 N N . ALA A 1 108 ? -1.824 -2.165 2.646 1.00 93.19 108 ALA A N 1
ATOM 858 C CA . ALA A 1 108 ? -1.412 -3.474 3.149 1.00 93.19 108 ALA A CA 1
ATOM 859 C C . ALA A 1 108 ? -0.952 -4.399 2.016 1.00 93.19 108 ALA A C 1
ATOM 861 O O . ALA A 1 108 ? 0.075 -5.065 2.132 1.00 93.19 108 ALA A O 1
ATOM 862 N N . ARG A 1 109 ? -1.664 -4.418 0.883 1.00 92.12 109 ARG A N 1
ATOM 863 C CA . ARG A 1 109 ? -1.275 -5.228 -0.284 1.00 92.12 109 ARG A CA 1
ATOM 864 C C . ARG A 1 109 ? 0.068 -4.788 -0.872 1.00 92.12 109 ARG A C 1
ATOM 866 O O . ARG A 1 109 ? 0.882 -5.642 -1.220 1.00 92.12 109 ARG A O 1
ATOM 873 N N . LEU A 1 110 ? 0.310 -3.479 -0.966 1.00 89.81 110 LEU A N 1
ATOM 874 C CA . LEU A 1 110 ? 1.595 -2.933 -1.419 1.00 89.81 110 LEU A CA 1
ATOM 875 C C . LEU A 1 110 ? 2.719 -3.221 -0.422 1.00 89.81 110 LEU A C 1
ATOM 877 O O . LEU A 1 110 ? 3.804 -3.639 -0.829 1.00 89.81 110 LEU A O 1
ATOM 881 N N . CYS A 1 111 ? 2.435 -3.084 0.875 1.00 90.62 111 CYS A N 1
ATOM 882 C CA . CYS A 1 111 ? 3.342 -3.451 1.957 1.00 90.62 111 CYS A CA 1
ATOM 883 C C . CYS A 1 111 ? 3.762 -4.923 1.838 1.00 90.62 111 CYS A C 1
ATOM 885 O O . CYS A 1 111 ? 4.952 -5.205 1.734 1.00 90.62 111 CYS A O 1
ATOM 887 N N . LYS A 1 112 ? 2.800 -5.848 1.703 1.00 90.31 112 LYS A N 1
ATOM 888 C CA . LYS A 1 112 ? 3.059 -7.286 1.520 1.00 90.31 112 LYS A CA 1
ATOM 889 C C . LYS A 1 112 ? 3.996 -7.570 0.342 1.00 90.31 112 LYS A C 1
ATOM 891 O O . LYS A 1 112 ? 4.940 -8.339 0.479 1.00 90.31 112 LYS A O 1
ATOM 896 N N . ARG A 1 113 ? 3.748 -6.954 -0.819 1.00 86.62 113 ARG A N 1
ATOM 897 C CA . ARG A 1 113 ? 4.582 -7.141 -2.024 1.00 86.62 113 ARG A CA 1
ATOM 898 C C . ARG A 1 113 ? 5.991 -6.594 -1.852 1.00 86.62 113 ARG A C 1
ATOM 900 O O . ARG A 1 113 ? 6.953 -7.212 -2.303 1.00 86.62 113 ARG A O 1
ATOM 907 N N . THR A 1 114 ? 6.102 -5.440 -1.203 1.00 85.81 114 THR A N 1
ATOM 908 C CA . THR A 1 114 ? 7.392 -4.801 -0.940 1.00 85.81 114 THR A CA 1
ATOM 909 C C . THR A 1 114 ? 8.201 -5.646 0.043 1.00 85.81 114 THR A C 1
ATOM 911 O O . THR A 1 114 ? 9.345 -5.963 -0.254 1.00 85.81 114 THR A O 1
ATOM 914 N N . LEU A 1 115 ? 7.585 -6.124 1.132 1.00 86.56 115 LEU A N 1
ATOM 915 C CA . LEU A 1 115 ? 8.199 -7.065 2.077 1.00 86.56 115 LEU A CA 1
ATOM 916 C C . LEU A 1 115 ? 8.664 -8.355 1.396 1.00 86.56 115 LEU A C 1
ATOM 918 O O . LEU A 1 115 ? 9.801 -8.763 1.595 1.00 86.56 115 LEU A O 1
ATOM 922 N N . ALA A 1 116 ? 7.829 -8.960 0.546 1.00 84.50 116 ALA A N 1
ATOM 923 C CA . ALA A 1 116 ? 8.211 -10.156 -0.205 1.00 84.50 116 ALA A CA 1
ATOM 924 C C . ALA A 1 116 ? 9.416 -9.900 -1.128 1.00 84.50 116 ALA A C 1
ATOM 926 O O . ALA A 1 116 ? 10.296 -10.747 -1.235 1.00 84.50 116 ALA A O 1
ATOM 927 N N . THR A 1 117 ? 9.484 -8.717 -1.750 1.00 82.94 117 THR A N 1
ATOM 928 C CA . THR A 1 117 ? 10.624 -8.315 -2.589 1.00 82.94 117 THR A CA 1
ATOM 929 C C . THR A 1 117 ? 11.893 -8.140 -1.756 1.00 82.94 117 THR A C 1
ATOM 931 O O . THR A 1 117 ? 12.928 -8.690 -2.119 1.00 82.94 117 THR A O 1
ATOM 934 N N . LEU A 1 118 ? 11.829 -7.408 -0.638 1.00 81.62 118 LEU A N 1
ATOM 935 C CA . LEU A 1 118 ? 12.977 -7.211 0.255 1.00 81.62 118 LEU A CA 1
ATOM 936 C C . LEU A 1 118 ? 13.494 -8.546 0.795 1.00 81.62 118 LEU A C 1
ATOM 938 O O . LEU A 1 118 ? 14.696 -8.797 0.761 1.00 81.62 118 LEU A O 1
ATOM 942 N N . ASN A 1 119 ? 12.580 -9.425 1.210 1.00 81.00 119 ASN A N 1
ATOM 943 C CA . ASN A 1 119 ? 12.929 -10.731 1.747 1.00 81.00 119 ASN A CA 1
ATOM 944 C C . ASN A 1 119 ? 13.558 -11.648 0.687 1.00 81.00 119 ASN A C 1
ATOM 946 O O . ASN A 1 119 ? 14.595 -12.253 0.936 1.00 81.00 119 ASN A O 1
ATOM 950 N N . ALA A 1 120 ? 12.993 -11.692 -0.527 1.00 83.00 120 ALA A N 1
ATOM 951 C CA . ALA A 1 120 ? 13.551 -12.471 -1.635 1.00 83.00 120 ALA A CA 1
ATOM 952 C C . ALA A 1 120 ? 14.985 -12.046 -2.003 1.00 83.00 120 ALA A C 1
ATOM 954 O O . ALA A 1 120 ? 15.775 -12.873 -2.448 1.00 83.00 120 ALA A O 1
ATOM 955 N N . ASN A 1 121 ? 15.331 -10.772 -1.791 1.00 81.31 121 ASN A N 1
ATOM 956 C CA . ASN A 1 121 ? 16.675 -10.243 -2.031 1.00 81.31 121 ASN A CA 1
ATOM 957 C C . ASN A 1 121 ? 17.557 -10.210 -0.764 1.00 81.31 121 ASN A C 1
ATOM 959 O O . ASN A 1 121 ? 18.679 -9.713 -0.828 1.00 81.31 121 ASN A O 1
ATOM 963 N N . LYS A 1 122 ? 17.076 -10.731 0.379 1.00 81.56 122 LYS A N 1
ATOM 964 C CA . LYS A 1 122 ? 17.763 -10.708 1.687 1.00 81.56 122 LYS A CA 1
ATOM 965 C C . LYS A 1 122 ? 18.200 -9.303 2.130 1.00 81.56 122 LYS A C 1
ATOM 967 O O . LYS A 1 122 ? 19.247 -9.133 2.750 1.00 81.56 122 LYS A O 1
ATOM 972 N N . TRP A 1 123 ? 17.413 -8.281 1.799 1.00 84.50 123 TRP A N 1
ATOM 973 C CA . TRP A 1 123 ? 17.665 -6.912 2.257 1.00 84.50 123 TRP A CA 1
ATOM 974 C C . TRP A 1 12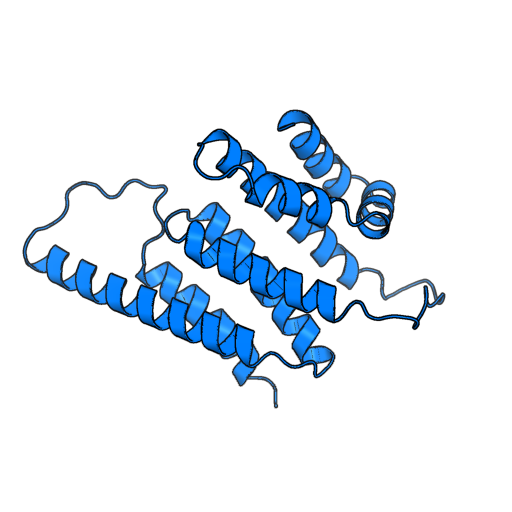3 ? 17.123 -6.703 3.672 1.00 84.50 123 TRP A C 1
ATOM 976 O O . TRP A 1 123 ? 16.145 -7.339 4.065 1.00 84.50 123 TRP A O 1
ATOM 986 N N . SER A 1 124 ? 17.747 -5.801 4.441 1.00 82.75 124 SER A N 1
ATOM 987 C CA . SER A 1 124 ? 17.319 -5.533 5.820 1.00 82.75 124 SER A CA 1
ATOM 988 C C . SER A 1 124 ? 15.890 -4.988 5.864 1.00 82.75 124 SER A C 1
ATOM 990 O O . SER A 1 124 ? 15.514 -4.077 5.124 1.00 82.75 124 SER A O 1
ATOM 992 N N . ILE A 1 125 ? 15.101 -5.553 6.778 1.00 83.88 125 ILE A N 1
ATOM 993 C CA . ILE A 1 125 ? 13.699 -5.199 7.029 1.00 83.88 125 ILE A CA 1
ATOM 994 C C . ILE A 1 125 ? 13.426 -4.898 8.506 1.00 83.88 125 ILE A C 1
ATOM 996 O O . ILE A 1 125 ? 12.277 -4.660 8.872 1.00 83.88 125 ILE A O 1
ATOM 1000 N N . ASP A 1 126 ? 14.453 -4.872 9.359 1.00 84.94 126 ASP A N 1
ATOM 1001 C CA . ASP A 1 126 ? 14.302 -4.857 10.822 1.00 84.94 126 ASP A CA 1
ATOM 1002 C C . ASP A 1 126 ? 13.508 -3.649 11.318 1.00 84.94 126 ASP A C 1
ATOM 1004 O O . ASP A 1 126 ? 12.562 -3.775 12.100 1.00 84.94 126 ASP A O 1
ATOM 1008 N N . LYS A 1 127 ? 13.841 -2.464 10.794 1.00 86.06 127 LYS A N 1
ATOM 1009 C CA . LYS A 1 127 ? 13.146 -1.217 11.126 1.00 86.06 127 LYS A CA 1
ATOM 1010 C C . LYS A 1 127 ? 11.674 -1.272 10.718 1.00 86.06 127 LYS A C 1
ATOM 1012 O O . LYS A 1 127 ? 10.799 -0.938 11.517 1.00 86.06 127 LYS A O 1
ATOM 1017 N N . ALA A 1 128 ? 11.392 -1.717 9.498 1.00 86.06 128 ALA A N 1
ATOM 1018 C CA . ALA A 1 128 ? 10.033 -1.798 8.980 1.00 86.06 128 ALA A CA 1
ATOM 1019 C C . ALA A 1 128 ? 9.196 -2.840 9.739 1.00 86.06 128 ALA A C 1
ATOM 1021 O O . ALA A 1 128 ? 8.048 -2.575 10.101 1.00 86.06 128 ALA A O 1
ATOM 1022 N N . LEU A 1 129 ? 9.788 -3.996 10.053 1.00 87.75 129 LEU A N 1
ATOM 1023 C CA . LEU A 1 129 ? 9.166 -5.050 10.849 1.00 87.75 129 LEU A CA 1
ATOM 1024 C C . LEU A 1 129 ? 8.827 -4.554 12.258 1.00 87.75 129 LEU A C 1
ATOM 1026 O O . LEU A 1 129 ? 7.717 -4.782 12.743 1.00 87.75 129 LEU A O 1
ATOM 1030 N N . TRP A 1 130 ? 9.745 -3.829 12.901 1.00 90.25 130 TRP A N 1
ATOM 1031 C CA . TRP A 1 130 ? 9.490 -3.210 14.199 1.00 90.25 130 TRP A CA 1
ATOM 1032 C C . TRP A 1 130 ? 8.312 -2.226 14.141 1.00 90.25 130 TRP A C 1
ATOM 1034 O O . TRP A 1 130 ? 7.401 -2.305 14.970 1.00 90.25 130 TRP A O 1
ATOM 1044 N N . ARG A 1 131 ? 8.259 -1.354 13.124 1.00 92.69 131 ARG A N 1
ATOM 1045 C CA . ARG A 1 131 ? 7.142 -0.409 12.940 1.00 92.69 131 ARG A CA 1
ATOM 1046 C C . ARG A 1 131 ? 5.808 -1.124 12.706 1.00 92.69 131 ARG A C 1
ATOM 1048 O O . ARG A 1 131 ? 4.791 -0.707 13.261 1.00 92.69 131 ARG A O 1
ATOM 1055 N N . LEU A 1 132 ? 5.798 -2.206 11.927 1.00 92.06 132 LEU A N 1
ATOM 1056 C CA . LEU A 1 132 ? 4.601 -3.023 11.695 1.00 92.06 132 LEU A CA 1
ATOM 1057 C C . LEU A 1 132 ? 4.112 -3.699 12.979 1.00 92.06 132 LEU A C 1
ATOM 1059 O O . LEU A 1 132 ? 2.914 -3.670 13.260 1.00 92.06 132 LEU A O 1
ATOM 1063 N N . ARG A 1 133 ? 5.025 -4.243 13.794 1.00 92.31 133 ARG A N 1
ATOM 1064 C CA . ARG A 1 133 ? 4.699 -4.822 15.108 1.00 92.31 133 ARG A CA 1
ATOM 1065 C C . ARG A 1 133 ? 4.102 -3.782 16.053 1.00 92.31 133 ARG A C 1
ATOM 1067 O O . ARG A 1 133 ? 3.108 -4.067 16.718 1.00 92.31 133 ARG A O 1
ATOM 1074 N N . LEU A 1 134 ? 4.658 -2.569 16.077 1.00 93.25 134 LEU A N 1
ATOM 1075 C CA . LEU A 1 134 ? 4.119 -1.465 16.873 1.00 93.25 134 LEU A CA 1
ATOM 1076 C C . LEU A 1 134 ? 2.701 -1.085 16.420 1.00 93.25 134 LEU A C 1
ATOM 1078 O O . LEU A 1 134 ? 1.797 -0.950 17.246 1.00 93.25 134 LEU A O 1
ATOM 1082 N N . LEU A 1 135 ? 2.489 -0.963 15.106 1.00 92.44 135 LEU A N 1
ATOM 1083 C CA . LEU A 1 135 ? 1.181 -0.650 14.535 1.00 92.44 135 LEU A CA 1
ATOM 1084 C C . LEU A 1 135 ? 0.154 -1.756 14.833 1.00 92.44 135 LEU A C 1
ATOM 1086 O O . LEU A 1 135 ? -0.986 -1.455 15.191 1.00 92.44 135 LEU A O 1
ATOM 1090 N N . HIS A 1 136 ? 0.563 -3.026 14.756 1.00 93.00 136 HIS A N 1
ATOM 1091 C CA . HIS A 1 136 ? -0.259 -4.174 15.136 1.00 93.00 136 HIS A CA 1
ATOM 1092 C C . HIS A 1 136 ? -0.674 -4.112 16.610 1.00 93.00 136 HIS A C 1
ATOM 1094 O O . HIS A 1 136 ? -1.866 -4.180 16.913 1.00 93.00 136 HIS A O 1
ATOM 1100 N N . ALA A 1 137 ? 0.286 -3.920 17.521 1.00 92.56 137 ALA A N 1
ATOM 1101 C CA . ALA A 1 137 ? 0.023 -3.831 18.955 1.00 92.56 137 ALA A CA 1
ATOM 1102 C C . ALA A 1 137 ? -0.944 -2.684 19.289 1.00 92.56 137 ALA A C 1
ATOM 1104 O O . ALA A 1 137 ? -1.858 -2.851 20.101 1.00 92.56 137 ALA A O 1
ATOM 1105 N N . MET A 1 138 ? -0.791 -1.537 18.619 1.00 93.50 138 MET A N 1
ATOM 1106 C CA . MET A 1 138 ? -1.710 -0.410 18.752 1.00 93.50 138 MET A CA 1
ATOM 1107 C C . MET A 1 138 ? -3.131 -0.786 18.312 1.00 93.50 138 MET A C 1
ATOM 1109 O O . MET A 1 138 ? -4.069 -0.577 19.077 1.00 93.50 138 MET A O 1
ATOM 1113 N N . MET A 1 139 ? -3.301 -1.387 17.128 1.00 91.44 139 MET A N 1
ATOM 1114 C CA . MET A 1 139 ? -4.624 -1.793 16.629 1.00 91.44 139 MET A CA 1
ATOM 1115 C C . MET A 1 139 ? -5.280 -2.864 17.507 1.00 91.44 139 MET A C 1
ATOM 1117 O O . MET A 1 139 ? -6.473 -2.774 17.797 1.00 91.44 139 MET A O 1
ATOM 1121 N N . ALA A 1 140 ? -4.509 -3.842 17.985 1.00 90.62 140 ALA A N 1
ATOM 1122 C CA . ALA A 1 140 ? -4.996 -4.876 18.894 1.00 90.62 140 ALA A CA 1
ATOM 1123 C C . ALA A 1 140 ? -5.476 -4.279 20.228 1.00 90.62 140 ALA A C 1
ATOM 1125 O O . ALA A 1 140 ? -6.548 -4.637 20.726 1.00 90.62 140 ALA A O 1
ATOM 1126 N N . LYS A 1 141 ? -4.730 -3.312 20.781 1.00 92.00 141 LYS A N 1
ATOM 1127 C CA . LYS A 1 141 ? -5.140 -2.578 21.984 1.00 92.00 141 LYS A CA 1
ATOM 1128 C C . LYS A 1 141 ? -6.423 -1.782 21.739 1.00 92.00 141 LYS A C 1
ATOM 1130 O O . LYS A 1 141 ? -7.339 -1.869 22.550 1.00 92.00 141 LYS A O 1
ATOM 1135 N N . THR A 1 142 ? -6.526 -1.066 20.617 1.00 88.06 142 THR A N 1
ATOM 1136 C CA . THR A 1 142 ? -7.739 -0.317 20.251 1.00 88.06 142 THR A CA 1
ATOM 1137 C C . THR A 1 142 ? -8.950 -1.234 20.101 1.00 88.06 142 THR A C 1
ATOM 1139 O O . THR A 1 142 ? -10.017 -0.911 20.617 1.00 88.06 142 THR A O 1
ATOM 1142 N N . ALA A 1 143 ? -8.788 -2.399 19.467 1.00 87.56 143 ALA A N 1
ATOM 1143 C CA . ALA A 1 143 ? -9.849 -3.396 19.341 1.00 87.56 143 ALA A CA 1
ATOM 1144 C C . ALA A 1 143 ? -10.319 -3.911 20.707 1.00 87.56 143 ALA A C 1
ATOM 1146 O O . ALA A 1 143 ? -11.520 -3.973 20.960 1.00 87.56 143 ALA A O 1
ATOM 1147 N N . LYS A 1 144 ? -9.381 -4.209 21.617 1.00 88.12 144 LYS A N 1
ATOM 1148 C CA . LYS A 1 144 ? -9.707 -4.615 22.990 1.00 88.12 144 LYS A CA 1
ATOM 1149 C C . LYS A 1 144 ? -10.479 -3.522 23.732 1.00 88.12 144 LYS A C 1
ATOM 1151 O O . LYS A 1 144 ? -11.482 -3.822 24.370 1.00 88.12 144 LYS A O 1
ATOM 1156 N N . THR A 1 145 ? -10.049 -2.265 23.627 1.00 85.94 145 THR A N 1
ATOM 1157 C CA . THR A 1 145 ? -10.747 -1.133 24.254 1.00 85.94 145 THR A CA 1
ATOM 1158 C C . THR A 1 145 ? -12.156 -0.964 23.692 1.00 85.94 145 THR A C 1
ATOM 1160 O O . THR A 1 145 ? -13.099 -0.853 24.468 1.00 85.94 145 THR A O 1
ATOM 1163 N N . GLN A 1 146 ? -12.327 -0.994 22.367 1.00 84.00 146 GLN A N 1
ATOM 1164 C CA . GLN A 1 146 ? -13.650 -0.886 21.743 1.00 84.00 146 GLN A CA 1
ATOM 1165 C C . GLN A 1 146 ? -14.577 -2.027 22.158 1.00 84.00 146 GLN A C 1
ATOM 1167 O O . GLN A 1 146 ? -15.746 -1.786 22.442 1.00 84.00 146 GLN A O 1
ATOM 1172 N N . TRP A 1 147 ? -14.052 -3.249 22.259 1.00 81.44 147 TRP A N 1
ATOM 1173 C CA . TRP A 1 147 ? -14.818 -4.390 22.748 1.00 81.44 147 TRP A CA 1
ATOM 1174 C C . TRP A 1 147 ? -15.276 -4.204 24.202 1.00 81.44 147 TRP A C 1
ATOM 1176 O O . TRP A 1 147 ? -16.437 -4.464 24.508 1.00 81.44 147 TRP A O 1
ATOM 1186 N N . ILE A 1 148 ? -14.408 -3.705 25.094 1.00 82.56 148 ILE A N 1
ATOM 1187 C CA . ILE A 1 148 ? -14.780 -3.395 26.488 1.00 82.56 148 ILE A CA 1
ATOM 1188 C C . ILE A 1 148 ? -15.866 -2.314 26.523 1.00 82.56 148 ILE A C 1
ATOM 1190 O O . ILE A 1 148 ? -16.875 -2.488 27.200 1.00 82.56 148 ILE A O 1
ATOM 1194 N N . VAL A 1 149 ? -15.687 -1.224 25.769 1.00 80.69 149 VAL A N 1
ATOM 1195 C CA . VAL A 1 149 ? -16.652 -0.115 25.713 1.00 80.69 149 VAL A CA 1
ATOM 1196 C C . VAL A 1 149 ? -18.007 -0.595 25.199 1.00 80.69 149 VAL A C 1
ATOM 1198 O O . VAL A 1 149 ? -19.018 -0.293 25.820 1.00 80.69 149 VAL A O 1
ATOM 1201 N N . ALA A 1 150 ? -18.041 -1.406 24.139 1.00 78.06 150 ALA A N 1
ATOM 1202 C CA . ALA A 1 150 ? -19.282 -1.932 23.574 1.00 78.06 150 ALA A CA 1
ATOM 1203 C C . ALA A 1 150 ? -20.090 -2.792 24.565 1.00 78.06 150 ALA A C 1
ATOM 1205 O O . ALA A 1 150 ? -21.313 -2.847 24.463 1.00 78.06 150 ALA A O 1
ATOM 1206 N N . ARG A 1 151 ? -19.430 -3.441 25.538 1.00 78.75 151 ARG A N 1
ATOM 1207 C CA . ARG A 1 151 ? -20.102 -4.203 26.607 1.00 78.75 151 ARG A CA 1
ATOM 1208 C C . ARG A 1 151 ? -20.734 -3.322 27.683 1.00 78.75 151 ARG A C 1
ATOM 1210 O O . ARG A 1 151 ? -21.645 -3.784 28.360 1.00 78.75 151 ARG A O 1
ATOM 1217 N N . VAL A 1 152 ? -20.229 -2.103 27.867 1.00 79.69 152 VAL A N 1
ATOM 1218 C CA . VAL A 1 152 ? -20.687 -1.159 28.903 1.00 79.69 152 VAL A CA 1
ATOM 1219 C C . VAL A 1 152 ? -21.664 -0.130 28.325 1.00 79.69 152 VAL A C 1
ATOM 1221 O O . VAL A 1 152 ? -22.585 0.295 29.013 1.00 79.69 152 VAL A O 1
ATOM 1224 N N . ALA A 1 153 ? -21.499 0.236 27.054 1.00 74.25 153 ALA A N 1
ATOM 1225 C CA . ALA A 1 153 ? -22.369 1.141 26.314 1.00 74.25 153 ALA A CA 1
ATOM 1226 C C . ALA A 1 153 ? -22.461 0.681 24.842 1.00 74.25 153 ALA A C 1
ATOM 1228 O O . ALA A 1 153 ? -21.517 0.900 24.073 1.00 74.25 153 ALA A O 1
ATOM 1229 N N . PRO A 1 154 ? -23.561 0.028 24.421 1.00 64.44 154 PRO A N 1
ATOM 1230 C CA . PRO A 1 154 ? -23.720 -0.399 23.035 1.00 64.44 154 PRO A CA 1
ATOM 1231 C C . PRO A 1 154 ? -23.794 0.824 22.105 1.00 64.44 154 PRO A C 1
ATOM 1233 O O . PRO A 1 154 ? -24.709 1.639 22.189 1.00 64.44 154 PRO A O 1
ATOM 1236 N N . MET A 1 155 ? -22.801 0.961 21.222 1.00 61.69 155 MET A N 1
ATOM 1237 C CA . MET A 1 155 ? -22.715 2.043 20.234 1.00 61.69 155 MET A CA 1
ATOM 1238 C C . MET A 1 155 ? -23.731 1.843 19.100 1.00 61.69 155 MET A C 1
ATOM 1240 O O . MET A 1 155 ? -23.778 0.778 18.486 1.00 61.69 155 MET A O 1
ATOM 1244 N N . THR A 1 156 ? -24.495 2.888 18.774 1.00 54.44 156 THR A N 1
ATOM 1245 C CA . THR A 1 156 ? -25.572 2.880 17.764 1.00 54.44 156 THR A CA 1
ATOM 1246 C C . THR A 1 156 ? -25.134 3.248 16.341 1.00 54.44 156 THR A C 1
ATOM 1248 O O . THR A 1 156 ? -25.946 3.176 15.424 1.00 54.44 156 THR A O 1
ATOM 1251 N N . HIS A 1 157 ? -23.865 3.595 16.100 1.00 53.34 157 HIS A N 1
ATOM 1252 C CA . HIS A 1 157 ? -23.412 4.030 14.773 1.00 53.34 157 HIS A CA 1
ATOM 1253 C C . HIS A 1 157 ? -22.096 3.374 14.348 1.00 53.34 157 HIS A C 1
ATOM 1255 O O . HIS A 1 157 ? -21.015 3.919 14.555 1.00 53.34 157 HIS A O 1
ATOM 1261 N N . TYR A 1 158 ? -22.193 2.228 13.671 1.00 53.34 158 TYR A N 1
ATOM 1262 C CA . TYR A 1 158 ? -21.141 1.786 12.757 1.00 53.34 158 TYR A CA 1
ATOM 1263 C C . TYR A 1 158 ? -21.412 2.383 11.379 1.00 53.34 158 TYR A C 1
ATOM 1265 O O . TYR A 1 158 ? -22.339 1.984 10.676 1.00 53.34 158 TYR A O 1
ATOM 1273 N N . THR A 1 159 ? -20.609 3.364 10.982 1.00 58.72 159 THR A N 1
ATOM 1274 C CA . THR A 1 159 ? -20.598 3.848 9.603 1.00 58.72 159 THR A CA 1
ATOM 1275 C C . THR A 1 159 ? -19.866 2.826 8.732 1.00 58.72 159 THR A C 1
ATOM 1277 O O . THR A 1 159 ? -18.753 2.404 9.039 1.00 58.72 159 THR A O 1
ATOM 1280 N N . LYS A 1 160 ? -20.516 2.416 7.637 1.00 58.19 160 LYS A N 1
ATOM 1281 C CA . LYS A 1 160 ? -20.132 1.303 6.746 1.00 58.19 160 LYS A CA 1
ATOM 1282 C C . LYS A 1 160 ? -18.707 1.396 6.165 1.00 58.19 160 LYS A C 1
ATOM 1284 O O . LYS A 1 160 ? -18.163 0.381 5.741 1.00 58.19 160 LYS A O 1
ATOM 1289 N N . ASP A 1 161 ? -18.098 2.579 6.201 1.00 65.31 161 ASP A N 1
ATOM 1290 C CA . ASP A 1 161 ? -16.791 2.859 5.596 1.00 65.31 161 ASP A CA 1
ATOM 1291 C C . ASP A 1 161 ? -15.603 2.720 6.567 1.00 65.31 161 ASP A C 1
ATOM 1293 O O . ASP A 1 161 ? -14.448 2.672 6.126 1.00 65.31 161 ASP A O 1
ATOM 1297 N N . HIS A 1 162 ? -15.858 2.620 7.880 1.00 82.31 162 HIS A N 1
ATOM 1298 C CA . HIS A 1 162 ? -14.792 2.581 8.882 1.00 82.31 162 HIS A CA 1
ATOM 1299 C C . HIS A 1 162 ? -14.246 1.167 9.083 1.00 82.31 162 HIS A C 1
ATOM 1301 O O . HIS A 1 162 ? -14.975 0.220 9.391 1.00 82.31 162 HIS A O 1
ATOM 1307 N N . LEU A 1 163 ? -12.930 1.026 8.939 1.00 84.94 163 LEU A N 1
ATOM 1308 C CA . LEU A 1 163 ? -12.242 -0.229 9.188 1.00 84.94 163 LEU A CA 1
ATOM 1309 C C . LEU A 1 163 ? -12.257 -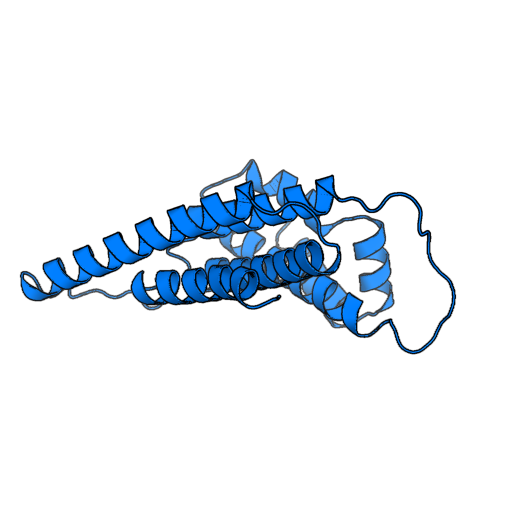0.546 10.684 1.00 84.94 163 LEU A C 1
ATOM 1311 O O . LEU A 1 163 ? -11.676 0.175 11.493 1.00 84.94 163 LEU A O 1
ATOM 1315 N N . HIS A 1 164 ? -12.873 -1.670 11.049 1.00 87.38 164 HIS A N 1
ATOM 1316 C CA . HIS A 1 164 ? -12.851 -2.143 12.429 1.00 87.38 164 HIS A CA 1
ATOM 1317 C C . HIS A 1 164 ? -11.406 -2.471 12.863 1.00 87.38 164 HIS A C 1
ATOM 1319 O O . HIS A 1 164 ? -10.707 -3.203 12.147 1.00 87.38 164 HIS A O 1
ATOM 1325 N N . PRO A 1 165 ? -10.943 -2.021 14.044 1.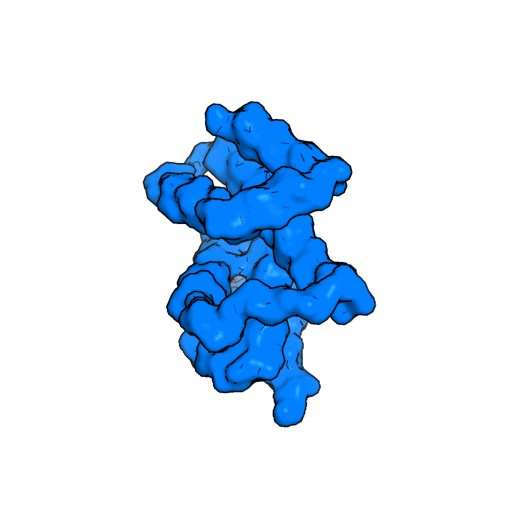00 86.94 165 PRO A N 1
ATOM 1326 C CA . PRO A 1 165 ? -9.552 -2.192 14.469 1.00 86.94 165 PRO A CA 1
ATOM 1327 C C . PRO A 1 165 ? -9.139 -3.657 14.622 1.00 86.94 165 PRO A C 1
ATOM 1329 O O . PRO A 1 165 ? -7.975 -3.979 14.416 1.00 86.94 165 PRO A O 1
ATOM 1332 N N . GLN A 1 166 ? -10.071 -4.573 14.905 1.00 88.50 166 GLN A N 1
ATOM 1333 C CA . GLN A 1 166 ? -9.768 -6.013 14.910 1.00 88.50 166 GLN A CA 1
ATOM 1334 C C . GLN A 1 166 ? -9.409 -6.532 13.510 1.00 88.50 166 GLN A C 1
ATOM 1336 O O . GLN A 1 166 ? -8.494 -7.340 13.366 1.00 88.50 166 GLN A O 1
ATOM 1341 N N . LYS A 1 167 ? -10.087 -6.039 12.464 1.00 89.81 167 LYS A N 1
ATOM 1342 C CA . LYS A 1 167 ? -9.768 -6.384 11.073 1.00 89.81 167 LYS A CA 1
ATOM 1343 C C . LYS A 1 167 ? -8.430 -5.766 10.664 1.00 89.81 167 LYS A C 1
ATOM 1345 O O . LYS A 1 167 ? -7.619 -6.446 10.044 1.00 89.81 167 LYS A O 1
ATOM 1350 N N . ALA A 1 168 ? -8.168 -4.520 11.069 1.00 90.31 168 ALA A N 1
ATOM 1351 C CA . ALA A 1 168 ? -6.867 -3.878 10.876 1.00 90.31 168 ALA A CA 1
ATOM 1352 C C . ALA A 1 168 ? -5.732 -4.665 11.559 1.00 90.31 168 ALA A C 1
ATOM 1354 O O . ALA A 1 168 ? -4.713 -4.940 10.929 1.00 90.31 168 ALA A O 1
ATOM 1355 N N . ALA A 1 169 ? -5.928 -5.088 12.813 1.00 91.31 169 ALA A N 1
ATOM 1356 C CA . ALA A 1 169 ? -4.971 -5.905 13.555 1.00 91.31 169 ALA A CA 1
ATOM 1357 C C . ALA A 1 169 ? -4.709 -7.247 12.856 1.00 91.31 169 ALA A C 1
ATOM 1359 O O . ALA A 1 169 ? -3.555 -7.603 12.651 1.00 91.31 169 ALA A O 1
ATOM 1360 N N . SER A 1 170 ? -5.752 -7.947 12.401 1.00 92.19 170 SER A N 1
ATOM 1361 C CA . SER A 1 170 ? -5.603 -9.205 11.655 1.00 92.19 170 SER A CA 1
ATOM 1362 C C . SER A 1 170 ? -4.797 -9.034 10.359 1.00 92.19 170 SER A C 1
ATOM 1364 O O . SER A 1 170 ? -3.899 -9.828 10.085 1.00 92.19 170 SER A O 1
ATOM 1366 N N . ILE A 1 171 ? -5.049 -7.967 9.590 1.00 92.62 171 ILE A N 1
ATOM 1367 C CA . ILE A 1 171 ? -4.269 -7.656 8.381 1.00 92.62 171 ILE A CA 1
ATOM 1368 C C . ILE A 1 171 ? -2.797 -7.394 8.732 1.00 92.62 171 ILE A C 1
ATOM 1370 O O . ILE A 1 171 ? -1.907 -7.889 8.044 1.00 92.62 171 ILE A O 1
ATOM 1374 N N . LEU A 1 172 ? -2.525 -6.630 9.795 1.00 92.12 172 LEU A N 1
ATOM 1375 C CA . LEU A 1 172 ? -1.157 -6.335 10.233 1.00 92.12 172 LEU A CA 1
ATOM 1376 C C . LEU A 1 172 ? -0.436 -7.582 10.747 1.00 92.12 172 LEU A C 1
ATOM 1378 O O . LEU A 1 172 ? 0.741 -7.755 10.448 1.00 92.12 172 LEU A O 1
ATOM 1382 N N . HIS A 1 173 ? -1.134 -8.461 11.465 1.00 91.25 173 HIS A N 1
ATOM 1383 C CA . HIS A 1 173 ? -0.588 -9.743 11.899 1.00 91.25 173 HIS A CA 1
ATOM 1384 C C . HIS A 1 173 ? -0.159 -10.584 10.695 1.00 91.25 173 HIS A C 1
ATOM 1386 O O . HIS A 1 173 ? 0.992 -11.002 10.632 1.00 91.25 173 HIS A O 1
ATOM 1392 N N . ALA A 1 174 ? -1.015 -10.695 9.673 1.00 90.31 174 ALA A N 1
ATOM 1393 C CA . ALA A 1 174 ? -0.677 -11.399 8.439 1.00 90.31 174 ALA A CA 1
ATOM 1394 C C . ALA A 1 174 ? 0.527 -10.781 7.698 1.00 90.31 174 ALA A C 1
ATOM 1396 O O . ALA A 1 174 ? 1.279 -11.499 7.045 1.00 90.31 174 ALA A O 1
ATOM 1397 N N . LEU A 1 175 ? 0.733 -9.459 7.776 1.00 88.88 175 LEU A N 1
ATOM 1398 C CA . LEU A 1 175 ? 1.926 -8.809 7.212 1.00 88.88 175 LEU A CA 1
ATOM 1399 C C . LEU A 1 175 ? 3.202 -9.158 7.983 1.00 88.88 175 LEU A C 1
ATOM 1401 O O . LEU A 1 175 ? 4.245 -9.344 7.362 1.00 88.88 175 LEU A O 1
ATOM 1405 N N . VAL A 1 176 ? 3.118 -9.240 9.312 1.00 86.56 176 VAL A N 1
ATOM 1406 C CA . VAL A 1 176 ? 4.240 -9.645 10.170 1.00 86.56 176 VAL A CA 1
ATOM 1407 C C . VAL A 1 176 ? 4.578 -11.121 9.946 1.00 86.56 176 VAL A C 1
ATOM 1409 O O . VAL A 1 176 ? 5.751 -11.457 9.808 1.00 86.56 176 VAL A O 1
ATOM 1412 N N . ASP A 1 177 ? 3.575 -11.989 9.822 1.00 84.12 177 ASP A N 1
ATOM 1413 C CA . ASP A 1 177 ? 3.781 -13.433 9.659 1.00 84.12 177 ASP A CA 1
ATOM 1414 C C . ASP A 1 177 ? 4.431 -13.794 8.320 1.00 84.12 177 ASP A C 1
ATOM 1416 O O . ASP A 1 177 ? 5.271 -14.688 8.269 1.00 84.12 177 ASP A O 1
ATOM 1420 N N . VAL A 1 178 ? 4.116 -13.062 7.242 1.00 73.62 178 VAL A N 1
ATOM 1421 C CA . VAL A 1 178 ? 4.772 -13.225 5.926 1.00 73.62 178 VAL A CA 1
ATOM 1422 C C . VAL A 1 178 ? 6.293 -13.074 6.025 1.00 73.62 178 VAL A C 1
ATOM 1424 O O . VAL A 1 178 ? 7.016 -13.686 5.246 1.00 73.62 178 VAL A O 1
ATOM 1427 N N . VAL A 1 179 ? 6.777 -12.278 6.978 1.00 66.31 179 VAL A N 1
ATOM 1428 C CA . VAL A 1 179 ? 8.208 -12.081 7.227 1.00 66.31 179 VAL A CA 1
ATOM 1429 C C . VAL A 1 179 ? 8.792 -13.198 8.097 1.00 66.31 179 VAL A C 1
ATOM 1431 O O . VAL A 1 179 ? 9.945 -13.567 7.916 1.00 66.31 179 VAL A O 1
ATOM 1434 N N . CYS A 1 180 ? 8.014 -13.752 9.029 1.00 62.53 180 CYS A N 1
ATOM 1435 C CA . CYS A 1 180 ? 8.482 -14.770 9.974 1.00 62.53 180 CYS A CA 1
ATOM 1436 C C . CYS A 1 180 ? 8.398 -16.218 9.450 1.00 62.53 180 CYS A C 1
ATOM 1438 O O . CYS A 1 180 ? 8.990 -17.105 10.053 1.00 62.53 180 CYS A O 1
ATOM 1440 N N . MET A 1 181 ? 7.660 -16.471 8.365 1.00 55.00 181 MET A N 1
ATOM 1441 C CA . MET A 1 181 ? 7.394 -17.814 7.813 1.00 55.00 181 MET A CA 1
ATOM 1442 C C . MET A 1 181 ? 8.360 -18.255 6.699 1.00 55.00 181 MET A C 1
ATOM 1444 O O . MET A 1 181 ? 8.131 -19.288 6.073 1.00 55.00 181 MET A O 1
ATOM 1448 N N . ILE A 1 182 ? 9.408 -17.484 6.406 1.00 47.59 182 ILE A N 1
ATOM 1449 C CA . ILE A 1 182 ? 10.366 -17.810 5.341 1.00 47.59 182 ILE A CA 1
ATOM 1450 C C . ILE A 1 182 ? 11.710 -18.139 6.013 1.00 47.59 182 ILE A C 1
ATOM 1452 O O . ILE A 1 182 ? 12.198 -17.285 6.755 1.00 47.59 182 ILE A O 1
ATOM 1456 N N . PRO A 1 183 ? 12.236 -19.367 5.829 1.00 42.62 183 PRO A N 1
ATOM 1457 C CA . PRO A 1 183 ? 13.391 -19.895 6.561 1.00 42.62 183 PRO A CA 1
ATOM 1458 C C . PRO A 1 183 ? 14.700 -19.148 6.287 1.00 42.62 183 PRO A C 1
ATOM 1460 O O . PRO A 1 183 ? 14.854 -18.585 5.176 1.00 42.62 183 PRO A O 1
#

Organism: Aphanomyces astaci (NCBI:txid112090)

Sequence (183 aa):
VLQAVKTLEICVRVSKECRVECLAHRVPRLLYKTIRKYNRSRRHSELLHQLLQVCLYLTSSRGEATTTMSTPVAADGQDVDGVAESLELWIDMLHMHRESTDLFTLSARLCKRTLATLNANKWSIDKALWRLRLLHAMMAKTAKTQWIVARVAPMTHYTKDHLHPQKAASILHALVDVVCMIP

Secondary structure (DSSP, 8-state):
-HHHHHHHHHHHHH-HHHHHHHHHTTHHHHHHHHHTTS-S-HHHHHHHHHHHHHHHHHHHHTTTTTSS------SS---HHHHHHHHHHHHHHHHHTTTBHHHHHHHHHHHHHHHHHHHHTT---HHHHHHHHHHHHHHHHHHHHHHHHHHHS--S---TTBPPHHHHHHHHHHHHHHHHT--

pLDDT: mean 77.11, std 15.74, range [25.91, 93.5]

Foldseek 3Di:
DLVVLLVLLVCLVPDPVSLVVCVVVVVLVVVVVVLVVVDDDPVSVSSLLSSLSSVVSSLVVVVVPPPDDPDPPDPPDPVLVVLVVLLVVLLVQCVVVVFFPRSNVSSLSSNLSSLVVCVVVVHDCPVSLVSLVVLLVVLVVVLVVVVVVCVVPPDPDDDPGTDRSVNSNVSSVVSNVSNVVDD